Protein AF-A0A7Y4H6S3-F1 (afdb_monomer_lite)

Organism: NCBI:txid2721160

Foldseek 3Di:
DDDDDPDPPDPPPPPDDPVLLVVLVVLLVVLQVQLVVCVVVVNNVSSVVSVVSSVVSVCVNVVVVVVVPPDPDDDPDPDPPDDDDDDDDD

Secondary structure (DSSP, 8-state):
-----------------HHHHHHHHHHHHHHHHHHHHHHHHT-HHHHHHHHHHHHHHHHHHHHHHHHTT---------------------

pLDDT: mean 73.37, std 20.59, range [44.56, 98.5]

Radius of gyration: 25.95 Å; chains: 1; bounding box: 87×21×50 Å

Sequence (90 aa):
MARRTRSRKSNVVRTRLPRQSQNAQRNYERYVELARAEALKGDLIAAENYLQHAEHFLRSMHGEAHSGRHSPQPAISPQQRLRHKPPGAA

InterPro domains:
  IPR025430 Domain of unknown function DUF4167 [PF13763] (5-61)

Structure (mmCIF, N/CA/C/O backbone):
data_AF-A0A7Y4H6S3-F1
#
_entry.id   AF-A0A7Y4H6S3-F1
#
loop_
_atom_site.group_PDB
_atom_site.id
_atom_site.type_symbol
_atom_site.label_atom_id
_atom_site.label_alt_id
_atom_site.label_comp_id
_atom_site.label_asym_id
_atom_site.label_entity_id
_atom_site.label_seq_id
_atom_site.pdbx_PDB_ins_code
_atom_site.Cartn_x
_atom_site.Cartn_y
_atom_site.Cartn_z
_atom_site.occupancy
_atom_site.B_iso_or_equiv
_atom_site.auth_seq_id
_atom_site.auth_comp_id
_atom_site.auth_asym_id
_atom_site.auth_atom_id
_atom_site.pdbx_PDB_model_num
ATOM 1 N N . MET A 1 1 ? 39.674 -6.887 16.345 1.00 46.88 1 MET A N 1
ATOM 2 C CA . MET A 1 1 ? 39.495 -7.526 15.019 1.00 46.88 1 MET A CA 1
ATOM 3 C C . MET A 1 1 ? 38.140 -7.114 14.451 1.00 46.88 1 MET A C 1
ATOM 5 O O . MET A 1 1 ? 37.132 -7.373 15.087 1.00 46.88 1 MET A O 1
ATOM 9 N N . ALA A 1 2 ? 38.112 -6.417 13.312 1.00 57.00 2 ALA A N 1
ATOM 10 C CA . ALA A 1 2 ? 36.899 -5.897 12.669 1.00 57.00 2 ALA A CA 1
ATOM 11 C C . ALA A 1 2 ? 36.480 -6.775 11.485 1.00 57.00 2 ALA A C 1
ATOM 13 O O . ALA A 1 2 ? 37.354 -7.109 10.689 1.00 57.00 2 ALA A O 1
ATOM 14 N N . ARG A 1 3 ? 35.179 -7.066 11.303 1.00 51.31 3 ARG A N 1
ATOM 15 C CA . ARG A 1 3 ? 34.605 -7.502 10.009 1.00 51.31 3 ARG A CA 1
ATOM 16 C C . ARG A 1 3 ? 33.139 -7.066 9.856 1.00 51.31 3 ARG A C 1
ATOM 18 O O . ARG A 1 3 ? 32.219 -7.800 10.189 1.00 51.31 3 ARG A O 1
ATOM 25 N N . ARG A 1 4 ? 32.929 -5.869 9.298 1.00 61.31 4 ARG A N 1
ATOM 26 C CA . ARG A 1 4 ? 31.644 -5.423 8.733 1.00 61.31 4 ARG A CA 1
ATOM 27 C C . ARG A 1 4 ? 31.577 -5.909 7.286 1.00 61.31 4 ARG A C 1
ATOM 29 O O . ARG A 1 4 ? 32.241 -5.352 6.414 1.00 61.31 4 ARG A O 1
ATOM 36 N N . THR A 1 5 ? 30.810 -6.959 7.021 1.00 62.91 5 THR A N 1
ATOM 37 C CA . THR A 1 5 ? 30.598 -7.484 5.668 1.00 62.91 5 THR A CA 1
ATOM 38 C C . THR A 1 5 ? 29.621 -6.579 4.913 1.00 62.91 5 THR A C 1
ATOM 40 O O . THR A 1 5 ? 28.404 -6.662 5.052 1.00 62.91 5 THR A O 1
ATOM 43 N N . ARG A 1 6 ? 30.149 -5.666 4.088 1.00 61.09 6 ARG A N 1
ATOM 44 C CA . ARG A 1 6 ? 29.352 -5.011 3.039 1.00 61.09 6 ARG A CA 1
ATOM 45 C C . ARG A 1 6 ? 28.982 -6.072 2.002 1.00 61.09 6 ARG A C 1
ATOM 47 O O . ARG A 1 6 ? 29.815 -6.449 1.181 1.00 61.09 6 ARG A O 1
ATOM 54 N N . SER A 1 7 ? 27.739 -6.544 2.049 1.00 49.34 7 SER A N 1
ATOM 55 C CA . SER A 1 7 ? 27.144 -7.353 0.986 1.00 49.34 7 SER A CA 1
ATOM 56 C C . SER A 1 7 ? 27.122 -6.531 -0.309 1.00 49.34 7 SER A C 1
ATOM 58 O O . SER A 1 7 ? 26.365 -5.566 -0.441 1.00 49.34 7 SER A O 1
ATOM 60 N N . ARG A 1 8 ? 28.019 -6.861 -1.247 1.00 54.88 8 ARG A N 1
ATOM 61 C CA . ARG A 1 8 ? 28.008 -6.325 -2.613 1.00 54.88 8 ARG A CA 1
ATOM 62 C C . ARG A 1 8 ? 26.760 -6.872 -3.302 1.00 54.88 8 ARG A C 1
ATOM 64 O O . ARG A 1 8 ? 26.736 -8.039 -3.678 1.00 54.88 8 ARG A O 1
ATOM 71 N N . LYS A 1 9 ? 25.735 -6.033 -3.484 1.00 53.28 9 LYS A N 1
ATOM 72 C CA . LYS A 1 9 ? 24.642 -6.307 -4.427 1.00 53.28 9 LYS A CA 1
ATOM 73 C C . LYS A 1 9 ? 25.258 -6.441 -5.821 1.00 53.28 9 LYS A C 1
ATOM 75 O O . LYS A 1 9 ? 25.631 -5.447 -6.436 1.00 53.28 9 LYS A O 1
ATOM 80 N N . SER A 1 10 ? 25.424 -7.678 -6.274 1.00 51.94 10 SER A N 1
ATOM 81 C CA . SER A 1 10 ? 25.778 -8.003 -7.648 1.00 51.94 10 SER A CA 1
ATOM 82 C C . SER A 1 10 ? 24.680 -7.482 -8.573 1.00 51.94 10 SER A C 1
ATOM 84 O O . SER A 1 10 ? 23.487 -7.701 -8.348 1.00 51.94 10 SER A O 1
ATOM 86 N N . ASN A 1 11 ? 25.090 -6.735 -9.595 1.00 54.59 11 ASN A N 1
ATOM 87 C CA . ASN A 1 11 ? 24.199 -6.195 -10.608 1.00 54.59 11 ASN A CA 1
ATOM 88 C C . ASN A 1 11 ? 23.801 -7.338 -11.552 1.00 54.59 11 ASN A C 1
ATOM 90 O O . ASN A 1 11 ? 24.452 -7.587 -12.563 1.00 54.59 11 ASN A O 1
ATOM 94 N N . VAL A 1 12 ? 22.787 -8.110 -11.155 1.00 60.72 12 VAL A N 1
ATOM 95 C CA . VAL A 1 12 ? 22.173 -9.110 -12.028 1.00 60.72 12 VAL A CA 1
ATOM 96 C C . VAL A 1 12 ? 21.439 -8.340 -13.117 1.00 60.72 12 VAL A C 1
ATOM 98 O O . VAL A 1 12 ? 20.412 -7.715 -12.845 1.00 60.72 12 VAL A O 1
ATOM 101 N N . VAL A 1 13 ? 21.970 -8.385 -14.340 1.00 54.47 13 VAL A N 1
ATOM 102 C CA . VAL A 1 13 ? 21.264 -7.957 -15.550 1.00 54.47 13 VAL A CA 1
ATOM 103 C C . VAL A 1 13 ? 20.057 -8.879 -15.695 1.00 54.47 13 VAL A C 1
ATOM 105 O O . VAL A 1 13 ? 20.135 -9.975 -16.241 1.00 54.47 13 VAL A O 1
ATOM 108 N N . ARG A 1 14 ? 18.940 -8.481 -15.082 1.00 60.59 14 ARG A N 1
ATOM 109 C CA . ARG A 1 14 ? 17.671 -9.185 -15.212 1.00 60.59 14 ARG A CA 1
ATOM 110 C C . ARG A 1 14 ? 17.103 -8.789 -16.562 1.00 60.59 14 ARG A C 1
ATOM 112 O O . ARG A 1 14 ? 16.492 -7.733 -16.675 1.00 60.59 14 ARG A O 1
ATOM 119 N N . THR A 1 15 ? 17.310 -9.627 -17.570 1.00 58.22 15 THR A N 1
ATOM 120 C CA . THR A 1 15 ? 16.514 -9.603 -18.797 1.00 58.22 15 THR A CA 1
ATOM 121 C C . THR A 1 15 ? 15.074 -9.896 -18.384 1.00 58.22 15 THR A C 1
ATOM 123 O O . THR A 1 15 ? 14.698 -11.047 -18.156 1.00 58.22 15 THR A O 1
ATOM 126 N N . ARG A 1 16 ? 14.299 -8.848 -18.107 1.00 58.00 16 ARG A N 1
ATOM 127 C CA . ARG A 1 16 ? 12.959 -8.995 -17.551 1.00 58.00 16 ARG A CA 1
ATOM 128 C C . ARG A 1 16 ? 11.990 -9.281 -18.698 1.00 58.00 16 ARG A C 1
ATOM 130 O O . ARG A 1 16 ? 11.904 -8.547 -19.676 1.00 58.00 16 ARG A O 1
ATOM 137 N N . LEU A 1 17 ? 11.358 -10.449 -18.621 1.00 58.66 17 LEU A N 1
ATOM 138 C C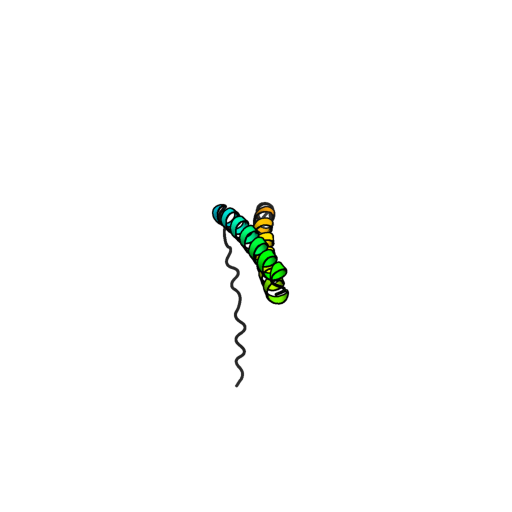A . LEU A 1 17 ? 10.451 -10.970 -19.641 1.00 58.66 17 LEU A CA 1
ATOM 139 C C . LEU A 1 17 ? 9.039 -10.384 -19.456 1.00 58.66 17 LEU A C 1
ATOM 141 O O . LEU A 1 17 ? 8.612 -10.223 -18.313 1.00 58.66 17 LEU A O 1
ATOM 145 N N . PRO A 1 18 ? 8.248 -10.204 -20.531 1.00 60.66 18 PRO A N 1
ATOM 146 C CA . PRO A 1 18 ? 6.894 -9.624 -20.495 1.00 60.66 18 PRO A CA 1
ATOM 147 C C . PRO A 1 18 ? 5.883 -10.350 -19.583 1.00 60.66 18 PRO A C 1
ATOM 149 O O . PRO A 1 18 ? 4.861 -9.786 -19.213 1.00 60.66 18 PRO A O 1
ATOM 152 N N . ARG A 1 19 ? 6.158 -11.585 -19.142 1.00 62.28 19 ARG A N 1
ATOM 153 C CA . ARG A 1 19 ? 5.358 -12.255 -18.096 1.00 62.28 19 ARG A CA 1
ATOM 154 C C . ARG A 1 19 ? 5.500 -11.606 -16.712 1.00 62.28 19 ARG A C 1
ATOM 156 O O . ARG A 1 19 ? 4.597 -11.708 -15.889 1.00 62.28 19 ARG A O 1
ATOM 163 N N . GLN A 1 20 ? 6.628 -10.955 -16.436 1.00 68.56 20 GLN A N 1
ATOM 164 C CA . GLN A 1 20 ? 6.896 -10.309 -15.150 1.00 68.56 20 GLN A CA 1
ATOM 165 C C . GLN A 1 20 ? 6.071 -9.027 -14.978 1.00 68.56 20 GLN A C 1
ATOM 167 O O . GLN A 1 20 ? 5.631 -8.750 -13.864 1.00 68.56 20 GLN A O 1
ATOM 172 N N . SER A 1 21 ? 5.797 -8.286 -16.058 1.00 71.75 21 SER A N 1
ATOM 173 C CA . SER A 1 21 ? 4.959 -7.080 -16.004 1.00 71.75 21 SER A CA 1
ATOM 174 C C . SER A 1 21 ? 3.492 -7.411 -15.714 1.00 71.75 21 SER A C 1
ATOM 176 O O . SER A 1 21 ? 2.890 -6.772 -14.856 1.00 71.75 21 SER A O 1
ATOM 178 N N . GLN A 1 22 ? 2.944 -8.472 -16.322 1.00 80.00 22 GLN A N 1
ATOM 179 C CA . GLN A 1 22 ? 1.583 -8.942 -16.026 1.00 80.00 22 GLN A CA 1
ATOM 180 C C . GLN A 1 22 ? 1.425 -9.352 -14.553 1.00 80.00 22 GLN A C 1
ATOM 182 O O . GLN A 1 22 ? 0.433 -9.016 -13.904 1.00 80.00 22 GLN A O 1
ATOM 187 N N . ASN A 1 23 ? 2.421 -10.051 -14.003 1.00 86.62 23 ASN A N 1
ATOM 188 C CA . ASN A 1 23 ? 2.431 -10.416 -12.588 1.00 86.62 23 ASN A CA 1
ATOM 189 C C . ASN A 1 23 ? 2.580 -9.186 -11.682 1.00 86.62 23 ASN A C 1
ATOM 191 O O . ASN A 1 23 ? 1.970 -9.132 -10.617 1.00 86.62 23 ASN A O 1
ATOM 195 N N . ALA A 1 24 ? 3.365 -8.187 -12.090 1.00 89.44 24 ALA A N 1
ATOM 196 C CA . ALA A 1 24 ? 3.523 -6.951 -11.333 1.00 89.44 24 ALA A CA 1
ATOM 197 C C . ALA A 1 24 ? 2.215 -6.146 -11.263 1.00 89.44 24 ALA A C 1
ATOM 199 O O . ALA A 1 24 ? 1.883 -5.650 -10.190 1.00 89.44 24 ALA A O 1
ATOM 200 N N . GLN A 1 25 ? 1.437 -6.093 -12.348 1.00 91.25 25 GLN A N 1
ATOM 201 C CA . GLN A 1 25 ? 0.145 -5.403 -12.359 1.00 91.25 25 GLN A CA 1
ATOM 202 C C . GLN A 1 25 ? -0.862 -6.043 -11.400 1.00 91.25 25 GLN A C 1
ATOM 204 O O . GLN A 1 25 ? -1.440 -5.356 -10.563 1.00 91.25 25 GLN A O 1
ATOM 209 N N . ARG A 1 26 ? -0.994 -7.374 -11.441 1.00 94.31 26 ARG A N 1
ATOM 210 C CA . ARG A 1 26 ? -1.877 -8.108 -10.518 1.00 94.31 26 ARG A CA 1
ATOM 211 C C . ARG A 1 26 ? -1.497 -7.899 -9.054 1.00 94.31 26 ARG A C 1
ATOM 213 O O . ARG A 1 26 ? -2.363 -7.778 -8.194 1.00 94.31 26 ARG A O 1
ATOM 220 N N . ASN A 1 27 ? -0.197 -7.865 -8.760 1.00 95.62 27 ASN A N 1
ATOM 221 C CA . ASN A 1 27 ? 0.273 -7.608 -7.402 1.00 95.62 27 ASN A CA 1
ATOM 222 C C . ASN A 1 27 ? -0.020 -6.168 -6.969 1.00 95.62 27 ASN A C 1
ATOM 224 O O . ASN A 1 27 ? -0.460 -5.966 -5.842 1.00 95.62 27 ASN A O 1
ATOM 228 N N . TYR A 1 28 ? 0.178 -5.184 -7.851 1.00 96.69 28 TYR A N 1
ATOM 229 C CA . TYR A 1 28 ? -0.179 -3.792 -7.575 1.00 96.69 28 TYR A CA 1
ATOM 230 C C . TYR A 1 28 ? -1.653 -3.657 -7.168 1.00 96.69 28 TYR A C 1
ATOM 232 O O . TYR A 1 28 ? -1.937 -3.130 -6.094 1.00 96.69 28 TYR A O 1
ATOM 240 N N . GLU A 1 29 ? -2.567 -4.196 -7.977 1.00 96.94 29 GLU A N 1
ATOM 241 C CA . GLU A 1 29 ? -4.014 -4.153 -7.721 1.00 96.94 29 GLU A CA 1
ATOM 242 C C . GLU A 1 29 ? -4.359 -4.796 -6.368 1.00 96.94 29 GLU A C 1
ATOM 244 O O . GLU A 1 29 ? -4.995 -4.166 -5.523 1.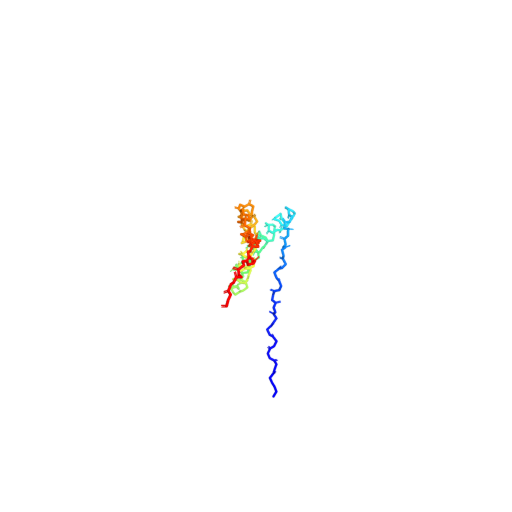00 96.94 29 GLU A O 1
ATOM 249 N N . ARG A 1 30 ? -3.824 -5.996 -6.104 1.00 97.81 30 ARG A N 1
ATOM 250 C CA . ARG A 1 30 ? -4.020 -6.706 -4.832 1.00 97.81 30 ARG A CA 1
ATOM 251 C C . ARG A 1 30 ? -3.566 -5.889 -3.620 1.00 97.81 30 ARG A C 1
ATOM 253 O O . ARG A 1 30 ? -4.256 -5.860 -2.603 1.00 97.81 30 ARG A O 1
ATOM 260 N N . TYR A 1 31 ? -2.394 -5.259 -3.686 1.00 98.44 31 TYR A N 1
ATOM 261 C CA . TYR A 1 31 ? -1.874 -4.486 -2.555 1.00 98.44 31 TYR A CA 1
ATOM 262 C C . TYR A 1 31 ? -2.661 -3.192 -2.320 1.00 98.44 31 TYR A C 1
ATOM 264 O O . TYR A 1 31 ? -2.837 -2.797 -1.169 1.00 98.44 31 TYR A O 1
ATOM 272 N N . VAL A 1 32 ? -3.202 -2.569 -3.370 1.00 98.12 32 VAL A N 1
ATOM 273 C CA . VAL A 1 32 ? -4.116 -1.425 -3.225 1.00 98.12 32 VAL A CA 1
ATOM 274 C C . VAL A 1 32 ? -5.420 -1.841 -2.538 1.00 98.12 32 VAL A C 1
ATOM 276 O O . VAL A 1 32 ? -5.901 -1.125 -1.659 1.00 98.12 32 VAL A O 1
ATOM 279 N N . GLU A 1 33 ? -5.985 -2.997 -2.893 1.00 98.38 33 GLU A N 1
ATOM 280 C CA . GLU A 1 33 ? -7.189 -3.528 -2.240 1.00 98.38 33 GLU A CA 1
ATOM 281 C C . GLU A 1 33 ? -6.955 -3.830 -0.755 1.00 98.38 33 GLU A C 1
ATOM 283 O O . GLU A 1 33 ? -7.753 -3.416 0.087 1.00 98.38 33 GLU A O 1
ATOM 288 N N . LEU A 1 34 ? -5.833 -4.477 -0.420 1.00 98.44 34 LEU A N 1
ATOM 289 C CA . LEU A 1 34 ? -5.452 -4.744 0.971 1.00 98.44 34 LEU A CA 1
ATOM 290 C C . LEU A 1 34 ? -5.259 -3.449 1.768 1.00 98.44 34 LEU A C 1
ATOM 292 O O . LEU A 1 34 ? -5.769 -3.342 2.880 1.00 98.44 34 LEU A O 1
ATOM 296 N N . ALA A 1 35 ? -4.600 -2.441 1.191 1.00 98.44 35 ALA A N 1
ATOM 297 C CA . ALA A 1 35 ? -4.427 -1.146 1.844 1.00 98.44 35 ALA A CA 1
ATOM 298 C C . ALA A 1 35 ? -5.769 -0.476 2.166 1.00 98.44 35 ALA A C 1
ATOM 300 O O . ALA A 1 35 ? -5.957 0.044 3.264 1.00 98.44 35 ALA A O 1
ATOM 301 N N . ARG A 1 36 ? -6.727 -0.519 1.230 1.00 98.31 36 ARG A N 1
ATOM 302 C CA . ARG A 1 36 ? -8.082 0.007 1.458 1.00 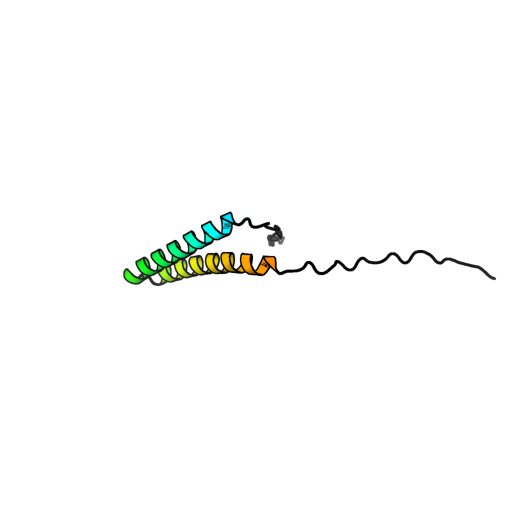98.31 36 ARG A CA 1
ATOM 303 C C . ARG A 1 36 ? -8.811 -0.773 2.546 1.00 98.31 36 ARG A C 1
ATOM 305 O O . ARG A 1 36 ? -9.464 -0.157 3.382 1.00 98.31 36 ARG A O 1
ATOM 312 N N . ALA A 1 37 ? -8.693 -2.099 2.550 1.00 98.31 37 ALA A N 1
ATOM 313 C CA . ALA A 1 37 ? -9.315 -2.940 3.565 1.00 98.31 37 ALA A CA 1
ATOM 314 C C . ALA A 1 37 ? -8.775 -2.637 4.973 1.00 98.31 37 ALA A C 1
ATOM 316 O O . ALA A 1 37 ? -9.567 -2.505 5.901 1.00 98.31 37 ALA A O 1
ATOM 317 N N . GLU A 1 38 ? -7.459 -2.473 5.137 1.00 98.38 38 GLU A N 1
ATOM 318 C CA . GLU A 1 38 ? -6.871 -2.110 6.435 1.00 98.38 38 GLU A CA 1
ATOM 319 C C . GLU A 1 38 ? -7.197 -0.672 6.849 1.00 98.38 38 GLU A C 1
ATOM 321 O O . GLU A 1 38 ? -7.540 -0.430 8.004 1.00 98.38 38 GLU A O 1
ATOM 326 N N . ALA A 1 39 ? -7.216 0.272 5.902 1.00 97.94 39 ALA A N 1
ATOM 327 C CA . ALA A 1 39 ? -7.636 1.643 6.180 1.00 97.94 39 ALA A CA 1
ATOM 328 C C . ALA A 1 39 ? -9.094 1.711 6.671 1.00 97.94 39 ALA A C 1
ATOM 330 O O . ALA A 1 39 ? -9.387 2.444 7.612 1.00 97.94 39 ALA A O 1
ATOM 331 N N . LEU A 1 40 ? -9.998 0.910 6.091 1.00 98.12 40 LEU A N 1
ATOM 332 C CA . LEU A 1 40 ? -11.392 0.799 6.545 1.00 98.12 40 LEU A CA 1
ATOM 333 C C . LEU A 1 40 ? -11.519 0.169 7.938 1.00 98.12 40 LEU A C 1
ATOM 335 O O . LEU A 1 40 ? -12.449 0.498 8.670 1.00 98.12 40 LEU A O 1
ATOM 339 N N . LYS A 1 41 ? -10.589 -0.712 8.317 1.00 97.75 41 LYS A N 1
ATOM 340 C CA . LYS A 1 41 ? -10.494 -1.259 9.680 1.00 97.75 41 LYS A CA 1
ATOM 341 C C . LYS A 1 41 ? -9.851 -0.280 10.671 1.00 97.75 41 LYS A C 1
ATOM 343 O O . LYS A 1 41 ? -9.890 -0.537 11.870 1.00 97.75 41 LYS A O 1
ATOM 348 N N . GLY A 1 42 ? -9.271 0.821 10.188 1.00 97.94 42 GLY A N 1
ATOM 349 C CA . GLY A 1 42 ? -8.566 1.821 10.992 1.00 97.94 42 GLY A CA 1
ATOM 350 C C . GLY A 1 42 ? -7.076 1.536 11.216 1.00 97.94 42 GLY A C 1
ATOM 351 O O . GLY A 1 42 ? -6.422 2.304 11.919 1.00 97.94 42 GLY A O 1
ATOM 352 N N . ASP A 1 43 ? -6.514 0.483 10.613 1.00 97.75 43 ASP A N 1
ATOM 353 C CA . ASP A 1 43 ? -5.081 0.180 10.707 1.00 97.75 43 ASP A CA 1
ATOM 354 C C . ASP A 1 43 ? -4.298 0.910 9.606 1.00 97.75 43 ASP A C 1
ATOM 356 O O . ASP A 1 43 ? -4.022 0.393 8.519 1.00 97.75 43 ASP A O 1
ATOM 360 N N . LEU A 1 44 ? -3.950 2.166 9.894 1.00 97.38 44 LEU A N 1
ATOM 361 C CA . LEU A 1 44 ? -3.224 3.026 8.959 1.00 97.38 44 LEU A CA 1
ATOM 362 C C . LEU A 1 44 ? -1.777 2.571 8.727 1.00 97.38 44 LEU A C 1
ATOM 364 O O . LEU A 1 44 ? -1.249 2.785 7.638 1.00 97.38 44 LEU A O 1
ATOM 368 N N . ILE A 1 45 ? -1.145 1.922 9.712 1.00 98.25 45 ILE A N 1
ATOM 369 C CA . ILE A 1 45 ? 0.241 1.443 9.594 1.00 98.25 45 ILE A CA 1
ATOM 370 C C . ILE A 1 45 ? 0.291 0.268 8.614 1.00 98.25 45 ILE A C 1
ATOM 372 O O . ILE A 1 45 ? 1.136 0.242 7.715 1.00 98.25 45 ILE A O 1
ATOM 376 N N . ALA A 1 46 ? -0.636 -0.685 8.743 1.00 97.62 46 ALA A N 1
ATOM 377 C CA . ALA A 1 46 ? -0.762 -1.784 7.793 1.00 97.62 46 ALA A CA 1
ATOM 378 C C . ALA A 1 46 ? -1.163 -1.281 6.397 1.00 97.62 46 ALA A C 1
ATOM 380 O O . ALA A 1 46 ? -0.604 -1.733 5.394 1.00 97.62 46 ALA A O 1
ATOM 381 N N . ALA A 1 47 ? -2.070 -0.300 6.314 1.00 98.38 47 ALA A N 1
ATOM 382 C CA . ALA A 1 47 ? -2.447 0.313 5.044 1.00 98.38 47 ALA A CA 1
ATOM 383 C C . ALA A 1 47 ? -1.249 0.971 4.332 1.00 98.38 47 ALA A C 1
ATOM 385 O O . ALA A 1 47 ? -1.035 0.736 3.141 1.00 98.38 47 ALA A O 1
ATOM 386 N N . GLU A 1 48 ? -0.430 1.743 5.052 1.00 98.25 48 GLU A N 1
ATOM 387 C CA . GLU A 1 48 ? 0.782 2.361 4.504 1.00 98.25 48 GLU A CA 1
ATOM 388 C C . GLU A 1 48 ? 1.801 1.306 4.059 1.00 98.25 48 GLU A C 1
ATOM 390 O O . GLU A 1 48 ? 2.367 1.409 2.967 1.00 98.25 48 GLU A O 1
ATOM 395 N N . ASN A 1 49 ? 1.988 0.251 4.854 1.00 98.25 49 ASN A N 1
ATOM 396 C CA . ASN A 1 49 ? 2.855 -0.865 4.492 1.00 98.25 49 ASN A CA 1
ATOM 397 C C . ASN A 1 49 ? 2.439 -1.491 3.147 1.00 98.25 49 ASN A C 1
ATOM 399 O O . ASN A 1 49 ? 3.271 -1.669 2.251 1.00 98.25 49 ASN A O 1
ATOM 403 N N . TYR A 1 50 ? 1.144 -1.743 2.951 1.00 98.50 50 TYR A N 1
ATOM 404 C CA . TYR A 1 50 ? 0.629 -2.252 1.682 1.00 98.50 50 TYR A CA 1
ATOM 405 C C . TYR A 1 50 ? 0.769 -1.254 0.526 1.00 98.50 50 TYR A C 1
ATOM 407 O O . TYR A 1 50 ? 1.076 -1.666 -0.596 1.00 98.50 50 TYR A O 1
ATOM 415 N N . LEU A 1 51 ? 0.637 0.051 0.771 1.00 98.12 51 LEU A N 1
ATOM 416 C CA . LEU A 1 51 ? 0.876 1.064 -0.262 1.00 98.12 51 LEU A CA 1
ATOM 417 C C . LEU A 1 51 ? 2.341 1.116 -0.706 1.00 98.12 51 LEU A C 1
ATOM 419 O O . LEU A 1 51 ? 2.601 1.232 -1.904 1.00 98.12 51 LEU A O 1
ATOM 423 N N . GLN A 1 52 ? 3.301 0.949 0.206 1.00 97.62 52 GLN A N 1
ATOM 424 C CA . GLN A 1 52 ? 4.720 0.835 -0.159 1.00 97.62 52 GLN A CA 1
ATOM 425 C C . GLN A 1 52 ? 4.970 -0.386 -1.060 1.00 97.62 52 GLN A C 1
ATOM 427 O O . GLN A 1 52 ? 5.732 -0.313 -2.033 1.00 97.62 52 GLN A O 1
ATOM 432 N N . HIS A 1 53 ? 4.290 -1.507 -0.787 1.00 96.62 53 HIS A N 1
ATOM 433 C CA . HIS A 1 53 ? 4.329 -2.686 -1.652 1.00 96.62 53 HIS A CA 1
ATOM 434 C C . HIS A 1 53 ? 3.730 -2.406 -3.033 1.00 96.62 53 HIS A C 1
ATOM 436 O O . HIS A 1 53 ? 4.364 -2.725 -4.042 1.00 96.62 53 HIS A O 1
ATOM 442 N N . ALA A 1 54 ? 2.567 -1.759 -3.107 1.00 97.38 54 ALA A N 1
ATOM 443 C CA . ALA A 1 54 ? 1.968 -1.355 -4.376 1.00 97.38 54 ALA A CA 1
ATOM 444 C C . ALA A 1 54 ? 2.924 -0.454 -5.184 1.00 97.38 54 ALA A C 1
ATOM 446 O O . ALA A 1 54 ? 3.201 -0.716 -6.357 1.00 97.38 54 ALA A O 1
ATOM 447 N N . GLU A 1 55 ? 3.522 0.551 -4.543 1.0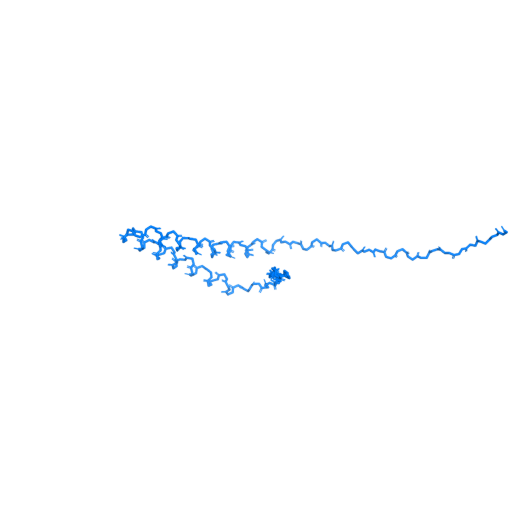0 96.19 55 GLU A N 1
ATOM 448 C CA . GLU A 1 55 ? 4.469 1.476 -5.170 1.00 96.19 55 GLU A CA 1
ATOM 449 C C . GLU A 1 55 ? 5.706 0.752 -5.743 1.00 96.19 55 GLU A C 1
ATOM 451 O O . GLU A 1 55 ? 6.211 1.095 -6.817 1.00 96.19 55 GLU A O 1
ATOM 456 N N . HIS A 1 56 ? 6.190 -0.297 -5.068 1.00 94.06 56 HIS A N 1
ATOM 457 C CA . HIS A 1 56 ? 7.272 -1.137 -5.582 1.00 94.06 56 HIS A CA 1
ATOM 458 C C . HIS A 1 56 ? 6.915 -1.821 -6.911 1.00 94.06 56 HIS A C 1
ATOM 460 O O . HIS A 1 56 ? 7.726 -1.814 -7.847 1.00 94.06 56 HIS A O 1
ATOM 466 N N . PHE A 1 57 ? 5.716 -2.399 -7.014 1.00 93.25 57 PHE A N 1
ATOM 467 C CA . PHE A 1 57 ? 5.265 -3.044 -8.248 1.00 93.25 57 PHE A CA 1
ATOM 468 C C . PHE A 1 57 ? 4.997 -2.027 -9.355 1.00 93.25 57 PHE A C 1
ATOM 470 O O . PHE A 1 57 ? 5.379 -2.278 -10.497 1.00 93.25 57 PHE A O 1
ATOM 477 N N . LEU A 1 58 ? 4.465 -0.849 -9.017 1.00 91.62 58 LEU A N 1
ATOM 478 C CA . LEU A 1 58 ? 4.286 0.249 -9.965 1.00 91.62 58 LEU A CA 1
ATOM 479 C C . LEU A 1 58 ? 5.622 0.675 -10.589 1.00 91.62 58 LEU A C 1
ATOM 481 O O . LEU A 1 58 ? 5.775 0.659 -11.810 1.00 91.62 58 LEU A O 1
ATOM 485 N N . ARG A 1 59 ? 6.644 0.950 -9.768 1.00 88.75 59 ARG A N 1
ATOM 486 C CA . ARG A 1 59 ? 8.000 1.242 -10.267 1.00 88.75 59 ARG A CA 1
ATOM 487 C C . ARG A 1 59 ? 8.574 0.102 -11.098 1.00 88.75 59 ARG A C 1
ATOM 489 O O . ARG A 1 59 ? 9.248 0.355 -12.093 1.00 88.75 59 ARG A O 1
ATOM 496 N N . SER A 1 60 ? 8.316 -1.144 -10.702 1.00 86.44 60 SER A N 1
ATOM 497 C CA . SER A 1 60 ? 8.772 -2.311 -11.456 1.00 86.44 60 SER A CA 1
ATOM 498 C C . SER A 1 60 ? 8.116 -2.399 -12.830 1.00 86.44 60 SER A C 1
ATOM 500 O O . SER A 1 60 ? 8.820 -2.730 -13.768 1.00 86.44 60 SER A O 1
ATOM 502 N N . MET A 1 61 ? 6.835 -2.053 -12.983 1.00 84.25 61 MET A N 1
ATOM 503 C CA . MET A 1 61 ? 6.165 -2.001 -14.290 1.00 84.25 61 MET A CA 1
ATOM 504 C C . MET A 1 61 ? 6.674 -0.850 -15.169 1.00 84.25 61 MET A C 1
ATOM 506 O O . MET A 1 61 ? 6.943 -1.045 -16.351 1.00 84.25 61 MET A O 1
ATOM 510 N N . HIS A 1 62 ? 6.852 0.345 -14.600 1.00 78.00 62 HIS A N 1
ATOM 511 C CA . HIS A 1 62 ? 7.299 1.527 -15.351 1.00 78.00 62 HIS A CA 1
ATOM 512 C C . HIS A 1 62 ? 8.791 1.463 -15.725 1.00 78.00 62 HIS A C 1
ATOM 514 O O . HIS A 1 62 ? 9.191 1.953 -16.782 1.00 78.00 62 HIS A O 1
ATOM 520 N N . GLY A 1 63 ? 9.618 0.823 -14.892 1.00 68.31 63 GLY A N 1
ATOM 521 C CA . GLY A 1 63 ? 11.029 0.570 -15.183 1.00 68.31 63 GLY A CA 1
ATOM 522 C C . GLY A 1 63 ? 11.243 -0.346 -16.392 1.00 68.31 63 GLY A C 1
ATOM 523 O O . GLY A 1 63 ? 12.204 -0.146 -17.132 1.00 68.31 63 GLY A O 1
ATOM 524 N N . GLU A 1 64 ? 10.333 -1.290 -16.648 1.00 60.25 64 GLU A N 1
ATOM 525 C CA . GLU A 1 64 ? 10.345 -2.134 -17.855 1.00 60.25 64 GLU A CA 1
ATOM 526 C C . GLU A 1 64 ? 10.118 -1.303 -19.119 1.00 60.25 64 GLU A C 1
ATOM 528 O O . GLU A 1 64 ? 10.856 -1.435 -20.094 1.00 60.25 64 GLU A O 1
ATOM 533 N N . ALA A 1 65 ? 9.138 -0.394 -19.080 1.00 56.97 65 ALA A N 1
ATOM 534 C CA . ALA A 1 65 ? 8.811 0.473 -20.209 1.00 56.97 65 ALA A CA 1
ATOM 535 C C . ALA A 1 65 ? 9.962 1.437 -20.558 1.00 56.97 65 ALA A C 1
ATOM 537 O O . ALA A 1 65 ? 10.194 1.726 -21.730 1.00 56.97 65 ALA A O 1
ATOM 538 N N . HIS A 1 66 ? 10.714 1.909 -19.556 1.00 53.69 66 HIS A N 1
ATOM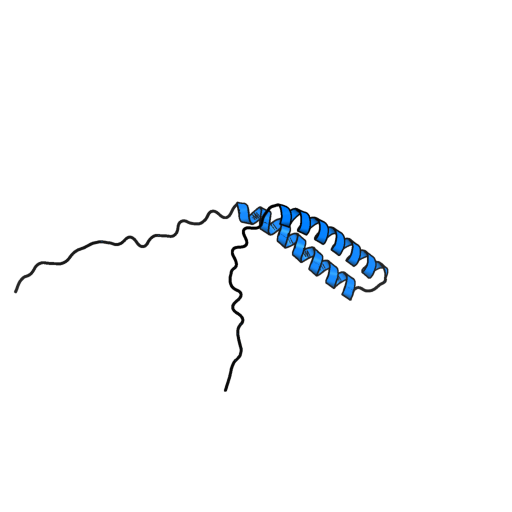 539 C CA . HIS A 1 66 ? 11.843 2.824 -19.764 1.00 53.69 66 HIS A CA 1
ATOM 540 C C . HIS A 1 66 ? 13.170 2.123 -20.106 1.00 53.69 66 HIS A C 1
ATOM 542 O O . HIS A 1 66 ? 14.026 2.718 -20.761 1.00 53.69 66 HIS A O 1
ATOM 548 N N . SER A 1 67 ? 13.351 0.856 -19.716 1.00 53.66 67 SER A N 1
ATOM 549 C CA . SER A 1 67 ? 14.578 0.095 -20.012 1.00 53.66 67 SER A CA 1
ATOM 550 C C . SER A 1 67 ? 14.688 -0.321 -21.486 1.00 53.66 67 SER A C 1
ATOM 552 O O . SER A 1 67 ? 15.791 -0.562 -21.968 1.00 53.66 67 SER A O 1
ATOM 554 N N . GLY A 1 68 ? 13.580 -0.334 -22.237 1.00 50.47 68 GLY A N 1
ATOM 555 C CA . GLY A 1 68 ? 13.571 -0.584 -23.686 1.00 50.47 68 GLY A CA 1
ATOM 556 C C . GLY A 1 68 ? 14.124 0.557 -24.555 1.00 50.47 68 GLY A C 1
ATOM 557 O O . GLY A 1 68 ? 14.247 0.387 -25.764 1.00 50.47 68 GLY A O 1
ATOM 558 N N . ARG A 1 69 ? 14.462 1.717 -23.970 1.00 47.38 69 ARG A N 1
ATOM 559 C CA . ARG A 1 69 ? 14.982 2.892 -24.699 1.00 47.38 69 ARG A CA 1
ATOM 560 C C . ARG A 1 69 ? 16.412 3.280 -24.331 1.00 47.38 69 ARG A C 1
ATOM 562 O O . ARG A 1 69 ? 16.920 4.279 -24.836 1.00 47.38 69 ARG A O 1
ATOM 569 N N . HIS A 1 70 ? 17.068 2.510 -23.465 1.00 48.22 70 HIS A N 1
ATOM 570 C CA . HIS A 1 70 ? 18.455 2.765 -23.104 1.00 48.22 70 HIS A CA 1
ATOM 571 C C . HIS A 1 70 ? 19.368 2.171 -24.182 1.00 48.22 70 HIS A C 1
ATOM 573 O O . HIS A 1 70 ? 19.824 1.033 -24.077 1.00 48.22 70 HIS A O 1
ATOM 579 N N . SER A 1 71 ? 19.607 2.942 -25.246 1.00 45.28 71 SER A N 1
ATOM 580 C CA . SER A 1 71 ? 20.683 2.666 -26.196 1.00 45.28 71 SER A CA 1
ATOM 581 C C . SER A 1 71 ? 21.969 2.378 -25.411 1.00 45.28 71 SER A C 1
ATOM 583 O O . SER A 1 71 ? 22.363 3.207 -24.581 1.00 45.28 71 SER A O 1
ATOM 585 N N . PRO A 1 72 ? 22.638 1.231 -25.618 1.00 50.62 72 PRO A N 1
ATOM 586 C CA . PRO A 1 72 ? 23.975 1.048 -25.092 1.00 50.62 72 PRO A CA 1
ATOM 587 C C . PRO A 1 72 ? 24.850 2.093 -25.781 1.00 50.62 72 PRO A C 1
ATOM 589 O O . PRO A 1 72 ? 25.035 2.060 -26.996 1.00 50.62 72 PRO A O 1
ATOM 592 N N . GLN A 1 73 ? 25.341 3.067 -25.016 1.00 44.91 73 GLN A N 1
ATOM 593 C CA . GLN A 1 73 ? 26.394 3.939 -25.514 1.00 44.91 73 GLN A CA 1
ATOM 594 C C . GLN A 1 73 ? 27.553 3.045 -25.977 1.00 44.91 73 GLN A C 1
ATOM 596 O O . GLN A 1 73 ? 27.917 2.116 -25.245 1.00 44.91 73 GLN A O 1
ATOM 601 N N . PRO A 1 74 ? 28.106 3.261 -27.182 1.00 48.38 74 PRO A N 1
ATOM 602 C CA . PRO A 1 74 ? 29.202 2.448 -27.666 1.00 48.38 74 PRO A CA 1
ATOM 603 C C . PRO A 1 74 ? 30.368 2.580 -26.690 1.00 48.38 74 PRO A C 1
ATOM 605 O O . PRO A 1 74 ? 30.822 3.680 -26.373 1.00 48.38 74 PRO A O 1
ATOM 608 N N . ALA A 1 75 ? 30.828 1.433 -26.196 1.00 52.81 75 ALA A N 1
ATOM 609 C CA . ALA A 1 75 ? 32.079 1.326 -25.477 1.00 52.81 75 ALA A CA 1
ATOM 610 C C . ALA A 1 75 ? 33.177 1.936 -26.355 1.00 52.81 75 ALA A C 1
ATOM 612 O O . ALA A 1 75 ? 33.483 1.428 -27.435 1.00 52.81 75 ALA A O 1
ATOM 613 N N . ILE A 1 76 ? 33.743 3.050 -25.896 1.00 58.00 76 ILE A N 1
ATOM 614 C CA . ILE A 1 76 ? 34.917 3.660 -26.505 1.00 58.00 76 ILE A CA 1
ATOM 615 C C . ILE A 1 76 ? 36.025 2.608 -26.409 1.00 58.00 76 ILE A C 1
ATOM 617 O O . ILE A 1 76 ? 36.557 2.341 -25.333 1.00 58.00 76 ILE A O 1
ATOM 621 N N . SER A 1 77 ? 36.315 1.948 -27.529 1.00 51.91 77 SER A N 1
ATOM 622 C CA . SER A 1 77 ? 37.440 1.025 -27.631 1.00 51.91 77 SER A CA 1
ATOM 623 C C . SER A 1 77 ? 38.731 1.831 -27.488 1.00 51.91 77 SER A C 1
ATOM 625 O O . SER A 1 77 ? 38.914 2.788 -28.245 1.00 51.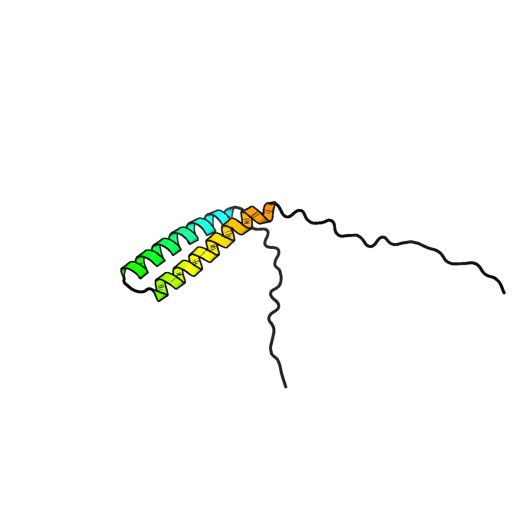91 77 SER A O 1
ATOM 627 N N . PRO A 1 78 ? 39.647 1.481 -26.569 1.00 52.56 78 PRO A N 1
ATOM 628 C CA . PRO A 1 78 ? 40.976 2.061 -26.586 1.00 52.56 78 PRO A CA 1
ATOM 629 C C . PRO A 1 78 ? 41.684 1.523 -27.832 1.00 52.56 78 PRO A C 1
ATOM 631 O O . PRO A 1 78 ? 42.161 0.388 -27.856 1.00 52.56 78 PRO A O 1
ATOM 634 N N . GLN A 1 79 ? 41.692 2.316 -28.907 1.00 52.09 79 GLN A N 1
ATOM 635 C CA . GLN A 1 79 ? 42.460 2.000 -30.102 1.00 52.09 79 GLN A CA 1
ATOM 636 C C . GLN A 1 79 ? 43.928 1.852 -29.715 1.00 52.09 79 GLN A C 1
ATOM 638 O O . GLN A 1 79 ? 44.589 2.792 -29.268 1.00 52.09 79 GLN A O 1
ATOM 643 N N . GLN A 1 80 ? 44.427 0.640 -29.926 1.00 55.19 80 GLN A N 1
ATOM 644 C CA . GLN A 1 80 ? 45.839 0.338 -29.980 1.00 55.19 80 GLN A CA 1
ATOM 645 C C . GLN A 1 80 ? 46.491 1.213 -31.055 1.00 55.19 80 GLN A C 1
ATOM 647 O O . GLN A 1 80 ? 46.415 0.919 -32.247 1.00 55.19 80 GLN A O 1
ATOM 652 N N . ARG A 1 81 ? 47.167 2.288 -30.639 1.00 48.88 81 ARG A N 1
ATOM 653 C CA . ARG A 1 81 ? 48.174 2.934 -31.483 1.00 48.88 81 ARG A CA 1
ATOM 654 C C . ARG A 1 81 ? 49.410 2.049 -31.496 1.00 48.88 81 ARG A C 1
ATOM 656 O O . ARG A 1 81 ? 50.279 2.115 -30.631 1.00 48.88 81 ARG A O 1
ATOM 663 N N . LEU A 1 82 ? 49.423 1.180 -32.496 1.00 52.88 82 LEU A N 1
ATOM 664 C CA . LEU A 1 82 ? 50.589 0.468 -32.976 1.00 52.88 82 LEU A CA 1
ATOM 665 C C . LEU A 1 82 ? 51.743 1.442 -33.254 1.00 52.88 82 LEU A C 1
ATOM 667 O O . LEU A 1 82 ? 51.577 2.409 -33.989 1.00 52.88 82 LEU A O 1
ATOM 671 N N . ARG A 1 83 ? 52.911 1.046 -32.727 1.00 54.97 83 ARG A N 1
ATOM 672 C CA . ARG A 1 83 ? 54.255 1.148 -33.322 1.00 54.97 83 ARG A CA 1
ATOM 673 C C . ARG A 1 83 ? 54.777 2.556 -33.572 1.00 54.97 83 ARG A C 1
ATOM 675 O O . ARG A 1 83 ? 54.360 3.122 -34.554 1.00 54.97 83 ARG A O 1
ATOM 682 N N . HIS A 1 84 ? 55.816 2.983 -32.844 1.00 54.31 84 HIS A N 1
ATOM 683 C CA . HIS A 1 84 ? 57.043 3.553 -33.439 1.00 54.31 84 HIS A CA 1
ATOM 684 C C . HIS A 1 84 ? 58.229 3.416 -32.455 1.00 54.31 84 HIS A C 1
ATOM 686 O O . HIS A 1 84 ? 58.216 3.983 -31.368 1.00 54.31 84 HIS A O 1
ATOM 692 N N . LYS A 1 85 ? 59.259 2.661 -32.849 1.00 59.06 85 LYS A N 1
ATOM 693 C CA . LYS A 1 85 ? 60.650 2.686 -32.347 1.00 59.06 85 LYS A CA 1
ATOM 694 C C . LYS A 1 85 ? 61.538 2.296 -33.549 1.00 59.06 85 LYS A C 1
ATOM 696 O O . LYS A 1 85 ? 61.058 1.478 -34.336 1.00 59.06 85 LYS A O 1
ATOM 701 N N . PRO A 1 86 ? 62.839 2.638 -33.613 1.00 66.12 86 PRO A N 1
ATOM 702 C CA . PRO A 1 86 ? 63.555 3.929 -33.565 1.00 66.12 86 PRO A CA 1
ATOM 703 C C . PRO A 1 86 ? 64.200 4.237 -34.958 1.00 66.12 86 PRO A C 1
ATOM 705 O O . PRO A 1 86 ? 63.858 3.548 -35.918 1.00 66.12 86 PRO A O 1
ATOM 708 N N . PRO A 1 87 ? 65.075 5.256 -35.127 1.00 52.78 87 PRO A N 1
ATOM 709 C CA . PRO A 1 87 ? 66.543 5.050 -35.024 1.00 52.78 87 PRO A CA 1
ATOM 710 C C . PRO A 1 87 ? 67.240 6.254 -34.328 1.00 52.78 87 PRO A C 1
ATOM 712 O O . PRO A 1 87 ? 66.768 7.375 -34.422 1.00 52.78 87 PRO A O 1
ATOM 715 N N . GLY A 1 88 ? 68.245 6.115 -33.458 1.00 59.00 88 GLY A N 1
ATOM 716 C CA . GLY A 1 88 ? 69.604 5.652 -33.741 1.00 59.00 88 GLY A CA 1
ATOM 717 C C . GLY A 1 88 ? 70.495 6.828 -34.174 1.00 59.00 88 GLY A C 1
ATOM 718 O O . GLY A 1 88 ? 70.421 7.188 -35.339 1.00 59.00 88 GLY A O 1
ATOM 719 N N . ALA A 1 89 ? 71.308 7.399 -33.270 1.00 47.84 89 ALA A N 1
ATOM 720 C CA . ALA A 1 89 ? 72.615 8.016 -33.570 1.00 47.84 89 ALA A CA 1
ATOM 721 C C . ALA A 1 89 ? 73.306 8.563 -32.299 1.00 47.84 89 ALA A C 1
ATOM 723 O O . ALA A 1 89 ? 72.720 9.396 -31.614 1.00 47.84 89 ALA A O 1
ATOM 724 N N . ALA A 1 90 ? 74.550 8.095 -32.111 1.00 44.56 90 ALA A N 1
ATOM 725 C CA . ALA A 1 90 ? 75.694 8.643 -31.361 1.00 44.56 90 ALA A CA 1
ATOM 726 C C . ALA A 1 90 ? 75.568 8.872 -29.844 1.00 44.56 90 ALA A C 1
ATOM 728 O O . ALA A 1 90 ? 74.945 9.865 -29.416 1.00 44.56 90 ALA A O 1
#